Protein AF-A0A1J4SBW6-F1 (afdb_monomer)

Foldseek 3Di:
DPPLPFDVVQLCVCVVVVVDPNVCSVVVRSVVSVLVVQLVVDDPDDPVRSVVVSVVVVVVVVVVVVVVVVVVD

Solvent-accessible surface area (backbone atoms only — not comparable to full-atom values): 4408 Å² total; per-residue (Å²): 133,79,78,81,68,73,49,67,69,58,44,50,52,36,55,80,68,60,75,52,61,77,94,45,41,68,60,54,40,51,52,51,43,54,49,51,63,56,42,75,71,50,82,91,56,52,73,66,57,39,49,54,54,50,54,50,53,52,53,52,52,53,52,49,54,56,49,54,62,60,74,78,106

Secondary structure (DSSP, 8-state):
-------HHHHHHHHHTT-S-GGGHHHHHHHHHHHHHHHTT-TT--HHHHHHHHHHHHHHHHHHHHHHHHHT-

pLDDT: mean 84.02, std 15.5, range [34.38, 97.06]

Sequence (73 aa):
MSASQTLPDFQQYLLSRRLVPEKSVTFYDYWANRHLTFSKRLKNADAAEALRLFLKDLQSRENIVGLMAKITR

Mean predicted aligned error: 7.63 Å

Radius of gyration: 15.49 Å; Cα contacts (8 Å, |Δi|>4): 28; chains: 1; bounding box: 32×42×29 Å

Structure (mmCIF, N/CA/C/O backbone):
data_AF-A0A1J4SBW6-F1
#
_entry.id   AF-A0A1J4SBW6-F1
#
loop_
_atom_site.group_PDB
_atom_site.id
_atom_site.type_symbol
_atom_site.label_atom_id
_atom_site.label_alt_id
_atom_site.label_comp_id
_atom_site.label_asym_id
_atom_site.label_entity_id
_atom_site.label_seq_id
_atom_site.pdbx_PDB_ins_code
_atom_site.Cartn_x
_atom_site.Cartn_y
_atom_site.Cartn_z
_atom_site.occupancy
_atom_site.B_iso_or_equiv
_atom_site.auth_seq_id
_atom_site.auth_comp_id
_atom_site.auth_asym_id
_atom_site.auth_atom_id
_atom_site.pdbx_PDB_model_num
ATOM 1 N N . MET A 1 1 ? 16.542 -1.093 10.243 1.00 34.38 1 MET A N 1
ATOM 2 C CA . MET A 1 1 ? 15.090 -0.814 10.281 1.00 34.38 1 MET A CA 1
ATOM 3 C C . MET A 1 1 ? 14.866 0.523 9.588 1.00 34.38 1 MET A C 1
ATOM 5 O O . MET A 1 1 ? 15.088 1.556 10.198 1.00 34.38 1 MET A O 1
ATOM 9 N N . SER A 1 2 ? 14.583 0.533 8.285 1.00 37.94 2 SER A N 1
ATOM 10 C CA . SER A 1 2 ? 14.293 1.779 7.561 1.00 37.94 2 SER A CA 1
ATOM 11 C C . SER A 1 2 ? 12.873 2.212 7.907 1.00 37.94 2 SER A C 1
ATOM 13 O O . SER A 1 2 ? 11.951 1.429 7.683 1.00 37.94 2 SER A O 1
ATOM 15 N N . ALA A 1 3 ? 12.729 3.404 8.495 1.00 43.84 3 ALA A N 1
ATOM 16 C CA . ALA A 1 3 ? 11.458 4.002 8.887 1.00 43.84 3 ALA A CA 1
ATOM 17 C C . ALA A 1 3 ? 10.395 3.742 7.815 1.00 43.84 3 ALA A C 1
ATOM 19 O O . ALA A 1 3 ? 10.570 4.119 6.656 1.00 43.84 3 ALA A O 1
ATOM 20 N N . SER A 1 4 ? 9.325 3.046 8.191 1.00 56.06 4 SER A N 1
ATOM 21 C CA . SER A 1 4 ? 8.117 2.941 7.386 1.00 56.06 4 SER A CA 1
ATOM 22 C C . SER A 1 4 ? 7.616 4.362 7.164 1.00 56.06 4 SER A C 1
ATOM 24 O O . SER A 1 4 ? 6.999 4.942 8.052 1.00 56.06 4 SER A O 1
ATOM 26 N N . GLN A 1 5 ? 7.978 4.945 6.018 1.00 68.31 5 GLN A N 1
ATOM 27 C CA . GLN A 1 5 ? 7.434 6.211 5.551 1.00 68.31 5 GLN A CA 1
ATOM 28 C C . GLN A 1 5 ? 5.938 5.976 5.364 1.00 68.31 5 GLN A C 1
ATOM 30 O O . GLN A 1 5 ? 5.511 5.402 4.366 1.00 68.31 5 GLN A O 1
ATOM 35 N N . THR A 1 6 ? 5.159 6.298 6.386 1.00 77.00 6 THR A N 1
ATOM 36 C CA . T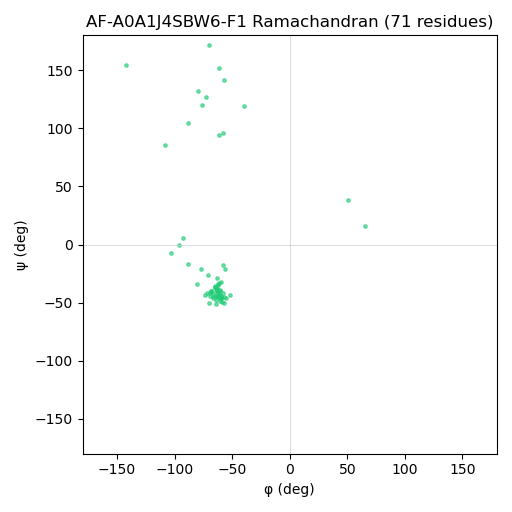HR A 1 6 ? 3.709 6.347 6.269 1.00 77.00 6 THR A CA 1
ATOM 37 C C . THR A 1 6 ? 3.356 7.408 5.229 1.00 77.00 6 THR A C 1
ATOM 39 O O . THR A 1 6 ? 4.137 8.338 5.007 1.00 77.00 6 THR A O 1
ATOM 42 N N . LEU A 1 7 ? 2.217 7.265 4.551 1.00 88.38 7 LEU A N 1
ATOM 43 C CA . LEU A 1 7 ? 1.701 8.269 3.620 1.00 88.38 7 LEU A CA 1
ATOM 44 C C . LEU A 1 7 ? 0.470 8.925 4.272 1.00 88.38 7 LEU A C 1
ATOM 46 O O . LEU A 1 7 ? -0.652 8.479 4.031 1.00 88.38 7 LEU A O 1
ATOM 50 N N . PRO A 1 8 ? 0.639 9.967 5.114 1.00 91.19 8 PRO A N 1
ATOM 51 C CA . PRO A 1 8 ? -0.450 10.505 5.935 1.00 91.19 8 PRO A CA 1
ATOM 52 C C . PRO A 1 8 ? -1.640 10.969 5.093 1.00 91.19 8 PRO A C 1
ATOM 54 O O . PRO A 1 8 ? -2.784 10.636 5.395 1.00 91.19 8 PRO A O 1
ATOM 57 N N . ASP A 1 9 ? -1.363 11.638 3.973 1.00 93.94 9 ASP A N 1
ATOM 58 C CA . ASP A 1 9 ? -2.392 12.119 3.049 1.00 93.94 9 ASP A CA 1
ATOM 59 C C . ASP A 1 9 ? -3.165 10.962 2.400 1.00 93.94 9 ASP A C 1
ATOM 61 O O . ASP A 1 9 ? -4.377 11.042 2.196 1.00 93.94 9 ASP A O 1
AT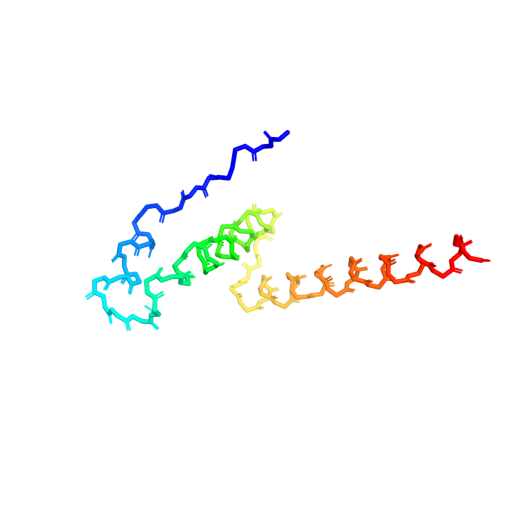OM 65 N N . PHE A 1 10 ? -2.486 9.846 2.113 1.00 93.75 10 PHE A N 1
ATOM 66 C CA . PHE A 1 10 ? -3.120 8.648 1.564 1.00 93.75 10 PHE A CA 1
ATOM 67 C C . PHE A 1 10 ? -3.978 7.939 2.618 1.00 93.75 10 PHE A C 1
ATOM 69 O O . PHE A 1 10 ? -5.108 7.549 2.328 1.00 93.75 10 PHE A O 1
ATOM 76 N N . GLN A 1 11 ? -3.498 7.835 3.859 1.00 94.19 11 GLN A N 1
ATOM 77 C CA . GLN A 1 11 ? -4.284 7.304 4.974 1.00 94.19 11 GLN A CA 1
ATOM 78 C C . GLN A 1 11 ? -5.551 8.143 5.212 1.00 94.19 11 GLN A C 1
ATOM 80 O O . GLN A 1 11 ? -6.652 7.595 5.314 1.00 94.19 11 GLN A O 1
ATOM 85 N N . GLN A 1 12 ? -5.426 9.474 5.222 1.00 95.69 12 GLN A N 1
ATOM 86 C CA . GLN A 1 12 ? -6.561 10.388 5.357 1.00 95.69 12 GLN A CA 1
ATOM 87 C C . GLN A 1 12 ? -7.532 10.274 4.174 1.00 95.69 12 GLN A C 1
ATOM 89 O O . GLN A 1 12 ? -8.752 10.295 4.365 1.00 95.69 12 GLN A O 1
ATOM 94 N N . TYR A 1 13 ? -7.023 10.111 2.952 1.00 96.00 13 TYR A N 1
ATOM 95 C CA . TYR A 1 13 ? -7.846 9.871 1.767 1.00 96.00 13 TYR A CA 1
ATOM 96 C C . TYR A 1 13 ? -8.681 8.587 1.899 1.00 96.00 13 TYR A C 1
ATOM 98 O O . TYR A 1 13 ? -9.887 8.608 1.641 1.00 96.00 13 TYR A O 1
ATOM 106 N N . LEU A 1 14 ? -8.071 7.490 2.356 1.00 95.81 14 LEU A N 1
ATOM 107 C CA . LEU A 1 14 ? -8.757 6.214 2.574 1.00 95.81 14 LEU A CA 1
ATOM 108 C C . LEU A 1 14 ? -9.861 6.323 3.638 1.00 95.81 14 LEU A C 1
ATOM 110 O O . LEU A 1 14 ? -10.972 5.831 3.421 1.00 95.81 14 LEU A O 1
ATOM 114 N N . LEU A 1 15 ? -9.569 6.992 4.758 1.00 95.75 15 LEU A N 1
ATOM 115 C CA . LEU A 1 15 ? -10.494 7.164 5.883 1.00 95.75 15 LEU A CA 1
ATOM 116 C C . LEU A 1 15 ? -11.661 8.096 5.552 1.00 95.75 15 LEU A C 1
ATOM 118 O O . LEU A 1 15 ? -12.820 7.730 5.747 1.00 95.75 15 LEU A O 1
ATOM 122 N N . SER A 1 16 ? -11.369 9.282 5.012 1.00 97.06 16 SER A N 1
ATOM 123 C CA . SER A 1 16 ? -12.385 10.300 4.699 1.00 97.06 16 SER A CA 1
ATOM 124 C C . SER A 1 16 ? -13.426 9.802 3.697 1.00 97.06 16 SER A C 1
ATOM 126 O O . SER A 1 16 ? -14.597 10.165 3.783 1.00 97.06 16 SER A O 1
ATOM 128 N N . ARG A 1 17 ? -13.016 8.924 2.777 1.00 96.44 17 ARG A N 1
ATOM 129 C CA . ARG A 1 17 ? -13.887 8.315 1.766 1.00 96.44 17 ARG A CA 1
ATOM 130 C C . ARG A 1 17 ? -14.422 6.940 2.156 1.00 96.44 17 ARG A C 1
ATOM 132 O O . ARG A 1 17 ? -15.164 6.354 1.375 1.00 96.44 17 ARG A O 1
ATOM 139 N N . ARG A 1 18 ? -14.057 6.427 3.337 1.00 94.88 18 ARG A N 1
ATOM 140 C CA . ARG A 1 18 ? -14.432 5.090 3.829 1.00 94.88 18 ARG A CA 1
ATOM 141 C C . ARG A 1 18 ? -14.152 3.980 2.805 1.00 94.88 18 ARG A C 1
ATOM 143 O O . ARG A 1 18 ? -14.937 3.047 2.669 1.00 94.88 18 ARG A O 1
ATOM 150 N N . LEU A 1 19 ? -13.039 4.090 2.075 1.00 95.75 19 LEU A N 1
ATOM 151 C CA . LEU A 1 19 ? -12.676 3.131 1.021 1.00 95.75 19 LEU A CA 1
ATOM 152 C C . LEU A 1 19 ? -12.260 1.776 1.593 1.00 95.75 19 LEU A C 1
ATOM 154 O O . LEU A 1 19 ? -12.374 0.755 0.921 1.00 95.75 19 LEU A O 1
ATOM 158 N N . VAL A 1 20 ? -11.763 1.777 2.830 1.00 93.50 20 VAL A N 1
ATOM 159 C CA . VAL A 1 20 ? -11.319 0.585 3.547 1.00 93.50 20 VAL A CA 1
ATOM 160 C C . VAL A 1 20 ? -11.704 0.703 5.027 1.00 93.50 20 VAL A C 1
ATOM 162 O O . VAL A 1 20 ? -11.829 1.820 5.538 1.00 93.50 20 VAL A O 1
ATOM 165 N N . PRO A 1 21 ? -11.875 -0.416 5.752 1.00 95.50 21 PRO A N 1
ATOM 166 C CA . PRO A 1 21 ? -12.014 -0.389 7.205 1.00 95.50 21 PRO A CA 1
ATOM 167 C C . PRO A 1 21 ? -10.810 0.286 7.875 1.00 95.50 21 PRO A C 1
ATOM 169 O O . PRO A 1 21 ? -9.671 0.020 7.493 1.00 95.50 21 PRO A O 1
ATOM 172 N N . GLU A 1 22 ? -11.036 1.074 8.927 1.00 92.75 22 GLU A N 1
ATOM 173 C CA . GLU A 1 22 ? -9.982 1.811 9.649 1.00 92.75 22 GLU A CA 1
ATOM 174 C C . GLU A 1 22 ? -8.819 0.907 10.087 1.00 92.75 22 GLU A C 1
ATOM 176 O O . GLU A 1 22 ? -7.656 1.198 9.819 1.00 92.75 22 GLU A O 1
ATOM 181 N N . LYS A 1 23 ? -9.140 -0.282 10.615 1.00 93.44 23 LYS A N 1
ATOM 182 C CA . LYS A 1 23 ? -8.158 -1.308 11.010 1.00 93.44 23 LYS A CA 1
ATOM 183 C C . LYS A 1 23 ? -7.231 -1.787 9.885 1.00 93.44 23 LYS A C 1
ATOM 185 O O . LYS A 1 23 ? -6.221 -2.424 10.157 1.00 93.44 23 LYS A O 1
ATOM 190 N N . SER A 1 24 ? -7.598 -1.548 8.627 1.00 93.31 24 SER A N 1
ATOM 191 C CA . SER A 1 24 ? -6.836 -1.973 7.449 1.00 93.31 24 SER A CA 1
ATOM 192 C C . SER A 1 24 ? -6.055 -0.840 6.786 1.00 93.31 24 SER A C 1
ATOM 194 O O . SER A 1 24 ? -5.240 -1.114 5.913 1.00 93.31 24 SER A O 1
ATOM 196 N N . VAL A 1 25 ? -6.231 0.417 7.206 1.00 94.06 25 VAL A N 1
ATOM 197 C CA . VAL A 1 25 ? -5.577 1.578 6.575 1.00 94.06 25 VAL A CA 1
ATOM 198 C C . VAL A 1 25 ? -4.061 1.417 6.527 1.00 94.06 25 VAL A C 1
ATOM 200 O O . VAL A 1 25 ? -3.467 1.565 5.463 1.00 94.06 25 VAL A O 1
ATOM 203 N N . THR A 1 26 ? -3.443 1.001 7.634 1.00 91.44 26 THR A N 1
ATOM 204 C CA . THR A 1 26 ? -1.994 0.759 7.708 1.00 91.44 26 THR A CA 1
ATOM 205 C C . THR A 1 26 ? -1.528 -0.336 6.744 1.00 91.44 26 THR A C 1
ATOM 207 O O . THR A 1 26 ? -0.426 -0.257 6.206 1.00 91.44 26 THR A O 1
ATOM 210 N N . PHE A 1 27 ? -2.361 -1.351 6.483 1.00 91.94 27 PHE A N 1
ATOM 211 C CA . PHE A 1 27 ? -2.047 -2.405 5.515 1.00 91.94 27 PHE A CA 1
ATOM 212 C C . PHE A 1 27 ? -1.996 -1.848 4.088 1.00 91.94 27 PHE A C 1
ATOM 214 O O . PHE A 1 27 ? -1.042 -2.111 3.357 1.00 91.94 27 PHE A O 1
ATOM 221 N N . TYR A 1 28 ? -2.983 -1.042 3.695 1.00 93.19 28 TYR A N 1
ATOM 222 C CA . TYR A 1 28 ? -2.996 -0.420 2.369 1.00 93.19 28 TYR A CA 1
ATOM 223 C C . TYR A 1 28 ? -1.892 0.628 2.211 1.00 93.19 28 TYR A C 1
ATOM 225 O O . TYR A 1 28 ? -1.233 0.662 1.174 1.00 93.19 28 TYR A O 1
ATOM 233 N N . ASP A 1 29 ? -1.645 1.432 3.244 1.00 92.81 29 ASP A N 1
ATOM 234 C CA . ASP A 1 29 ? -0.556 2.410 3.288 1.00 92.81 29 ASP A CA 1
ATOM 235 C C . ASP A 1 29 ? 0.813 1.754 3.072 1.00 92.81 29 ASP A C 1
ATOM 237 O O . ASP A 1 29 ? 1.609 2.195 2.240 1.00 92.81 29 ASP A O 1
ATOM 241 N N . TYR A 1 30 ? 1.047 0.627 3.748 1.00 92.81 30 TYR A N 1
ATOM 242 C CA . TYR A 1 30 ? 2.258 -0.166 3.589 1.00 92.81 30 TYR A CA 1
ATOM 243 C C . TYR A 1 30 ? 2.476 -0.612 2.137 1.00 92.81 30 TYR A C 1
ATOM 245 O O . TYR A 1 30 ? 3.561 -0.415 1.578 1.00 92.81 30 TYR A O 1
ATOM 253 N N . TRP A 1 31 ? 1.455 -1.200 1.507 1.00 92.94 31 TRP A N 1
ATOM 254 C CA . TRP A 1 31 ? 1.565 -1.685 0.130 1.00 92.94 31 TRP A CA 1
ATOM 255 C C . TRP A 1 31 ? 1.711 -0.550 -0.879 1.00 92.94 31 TRP A C 1
ATOM 257 O O . TRP A 1 31 ? 2.534 -0.657 -1.792 1.00 92.94 31 TRP A O 1
ATOM 267 N N . ALA A 1 32 ? 0.983 0.551 -0.688 1.00 92.56 32 ALA A N 1
ATOM 268 C CA . ALA A 1 32 ? 1.106 1.741 -1.518 1.00 92.56 32 ALA A CA 1
ATOM 269 C C . ALA A 1 32 ? 2.525 2.317 -1.447 1.00 92.56 32 ALA A C 1
ATOM 271 O O . ALA A 1 32 ? 3.155 2.533 -2.484 1.00 92.56 32 ALA A O 1
ATOM 272 N N . ASN A 1 33 ? 3.078 2.481 -0.243 1.00 92.19 33 ASN A N 1
ATOM 273 C CA . ASN A 1 33 ? 4.442 2.972 -0.078 1.00 92.19 33 ASN A CA 1
ATOM 274 C C . ASN A 1 33 ? 5.478 2.022 -0.702 1.00 92.19 33 ASN A C 1
ATOM 276 O O . ASN A 1 33 ? 6.413 2.455 -1.385 1.00 92.19 33 ASN A O 1
ATOM 280 N N . ARG A 1 34 ? 5.296 0.707 -0.533 1.00 91.62 34 ARG A N 1
ATOM 281 C CA . ARG A 1 34 ? 6.184 -0.299 -1.126 1.00 91.62 34 ARG A CA 1
ATOM 282 C C . ARG A 1 34 ? 6.169 -0.241 -2.657 1.00 91.62 34 ARG A C 1
ATOM 284 O O . ARG A 1 34 ? 7.239 -0.244 -3.266 1.00 91.62 34 ARG A O 1
ATOM 291 N N . HIS A 1 35 ? 4.989 -0.121 -3.264 1.00 92.00 35 HIS A N 1
ATOM 292 C CA . HIS A 1 35 ? 4.832 0.047 -4.710 1.00 92.00 35 HIS A CA 1
ATOM 293 C C . HIS A 1 35 ? 5.429 1.371 -5.210 1.00 92.00 35 HIS A C 1
ATOM 295 O O . HIS A 1 35 ? 6.157 1.379 -6.202 1.00 92.00 35 HIS A O 1
ATOM 3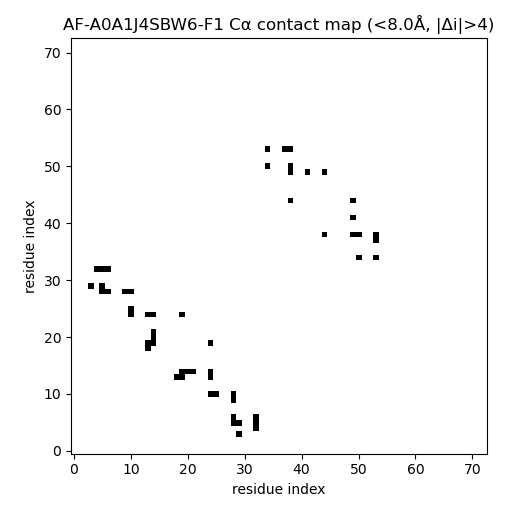01 N N . LEU A 1 36 ? 5.190 2.489 -4.515 1.00 91.06 36 LEU A N 1
ATOM 302 C CA . LEU A 1 36 ? 5.753 3.797 -4.875 1.00 91.06 36 LEU A CA 1
ATOM 303 C C . LEU A 1 36 ? 7.283 3.787 -4.819 1.00 91.06 36 LEU A C 1
ATOM 305 O O . LEU A 1 36 ? 7.948 4.268 -5.735 1.00 91.06 36 LEU A O 1
ATOM 309 N N . THR A 1 37 ? 7.853 3.206 -3.765 1.00 91.00 37 THR A N 1
ATOM 310 C CA . THR A 1 37 ? 9.306 3.081 -3.603 1.00 91.00 37 THR A CA 1
ATOM 311 C C . THR A 1 37 ? 9.928 2.214 -4.695 1.00 91.00 37 THR A C 1
ATOM 313 O O . THR A 1 37 ? 11.013 2.531 -5.185 1.00 91.00 37 THR A O 1
ATOM 316 N N . PHE A 1 38 ? 9.251 1.134 -5.089 1.00 92.44 38 PHE A N 1
ATOM 317 C CA . PHE A 1 38 ? 9.665 0.303 -6.215 1.00 92.44 38 PHE A CA 1
ATOM 318 C C . PHE A 1 38 ? 9.609 1.087 -7.533 1.00 92.44 38 PHE A C 1
ATOM 320 O O . PHE A 1 38 ? 10.609 1.175 -8.244 1.00 92.44 38 PHE A O 1
ATOM 327 N N . SER A 1 39 ? 8.476 1.734 -7.807 1.00 91.19 39 SER A N 1
ATOM 328 C CA . SER A 1 39 ? 8.214 2.452 -9.059 1.00 91.19 39 SER A CA 1
ATOM 329 C C . SER A 1 39 ? 9.168 3.623 -9.284 1.00 91.19 39 SER A C 1
ATOM 331 O O . SER A 1 39 ? 9.614 3.832 -10.405 1.00 91.19 39 SER A O 1
ATOM 333 N N . LYS A 1 40 ? 9.587 4.332 -8.223 1.00 90.00 40 LYS A N 1
ATOM 334 C C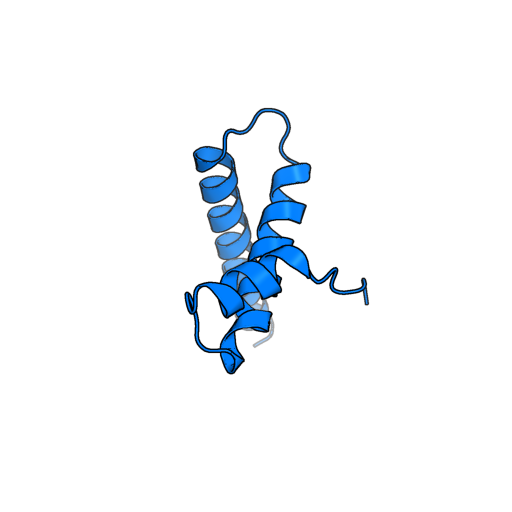A . LYS A 1 40 ? 10.597 5.409 -8.300 1.00 90.00 40 LYS A CA 1
ATOM 335 C C . LYS A 1 40 ? 11.933 4.970 -8.919 1.00 90.00 40 LYS A C 1
ATOM 337 O O . LYS A 1 40 ? 12.708 5.817 -9.354 1.00 90.00 40 LYS A O 1
ATOM 342 N N . ARG A 1 41 ? 12.232 3.666 -8.933 1.00 90.25 41 ARG 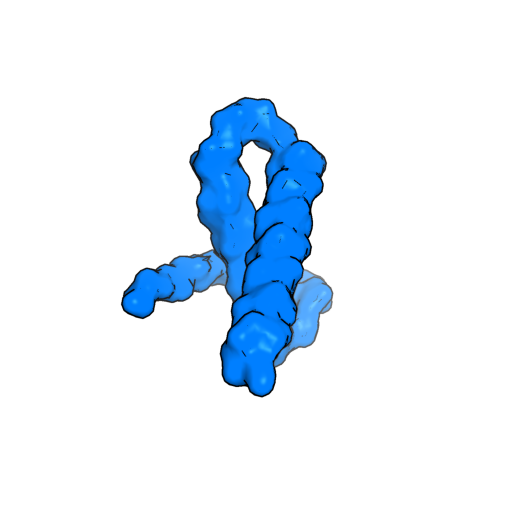A N 1
ATOM 343 C CA . ARG A 1 41 ? 13.465 3.103 -9.512 1.00 90.25 41 ARG A CA 1
ATOM 344 C C . ARG A 1 41 ? 13.324 2.788 -11.001 1.00 90.25 41 ARG A C 1
ATOM 346 O O . ARG A 1 41 ? 14.336 2.606 -11.674 1.00 90.25 41 ARG A O 1
ATOM 353 N N . LEU A 1 42 ? 12.096 2.718 -11.510 1.00 91.38 42 LEU A N 1
ATOM 354 C CA . LEU A 1 42 ? 11.805 2.428 -12.906 1.00 91.38 42 LEU A CA 1
ATOM 355 C C . LEU A 1 42 ? 11.797 3.738 -13.695 1.00 91.38 42 LEU A C 1
ATOM 357 O O . LEU A 1 42 ? 10.864 4.532 -13.610 1.00 91.38 42 LEU A O 1
ATOM 361 N N . LYS A 1 43 ? 12.855 3.982 -14.470 1.00 83.06 43 LYS A N 1
ATOM 362 C CA . LYS A 1 43 ? 12.879 5.110 -15.406 1.00 83.06 43 LYS A CA 1
ATOM 363 C C . LYS A 1 43 ? 11.958 4.782 -16.586 1.00 83.06 43 LYS A C 1
ATOM 365 O O . LYS A 1 43 ? 12.135 3.741 -17.209 1.00 83.06 43 LYS A O 1
ATOM 370 N N . ASN A 1 44 ? 11.020 5.675 -16.902 1.00 83.06 44 ASN A N 1
ATOM 371 C CA . ASN A 1 44 ? 10.139 5.617 -18.081 1.00 83.06 44 ASN A CA 1
ATOM 372 C C . ASN A 1 44 ? 9.130 4.452 -18.133 1.00 83.06 44 ASN A C 1
ATOM 374 O O . ASN A 1 44 ? 8.584 4.183 -19.200 1.00 83.06 44 ASN A O 1
ATOM 378 N N . ALA A 1 45 ? 8.861 3.768 -17.017 1.00 86.50 45 ALA A N 1
ATOM 379 C CA . ALA A 1 45 ? 7.743 2.830 -16.957 1.00 86.50 45 ALA A CA 1
ATOM 380 C C . ALA A 1 45 ? 6.437 3.602 -16.741 1.00 86.50 45 ALA A C 1
ATOM 382 O O . ALA A 1 45 ? 6.358 4.453 -15.851 1.00 86.50 45 ALA A O 1
ATOM 383 N N . ASP A 1 46 ? 5.412 3.296 -17.533 1.00 92.31 46 ASP A N 1
ATOM 384 C CA . ASP A 1 46 ? 4.058 3.739 -17.217 1.00 92.31 46 ASP A CA 1
ATOM 385 C C . ASP A 1 46 ? 3.508 2.993 -15.985 1.00 92.31 46 ASP A C 1
ATOM 387 O O . ASP A 1 46 ? 4.116 2.054 -15.462 1.00 92.31 46 ASP A O 1
ATOM 391 N N . ALA A 1 47 ? 2.345 3.427 -15.494 1.00 88.69 47 ALA A N 1
ATOM 392 C CA . ALA A 1 47 ? 1.749 2.865 -14.286 1.00 88.69 47 ALA A CA 1
ATOM 393 C C . ALA A 1 47 ? 1.405 1.368 -14.412 1.00 88.69 47 ALA A C 1
ATOM 395 O O . ALA A 1 47 ? 1.518 0.635 -13.428 1.00 88.69 47 ALA A O 1
ATOM 396 N N . ALA A 1 48 ? 0.997 0.905 -15.597 1.00 92.50 48 ALA A N 1
ATOM 397 C CA . ALA A 1 48 ? 0.623 -0.488 -15.815 1.00 92.50 48 ALA A CA 1
ATOM 398 C C . ALA A 1 48 ? 1.865 -1.387 -15.849 1.00 92.50 48 AL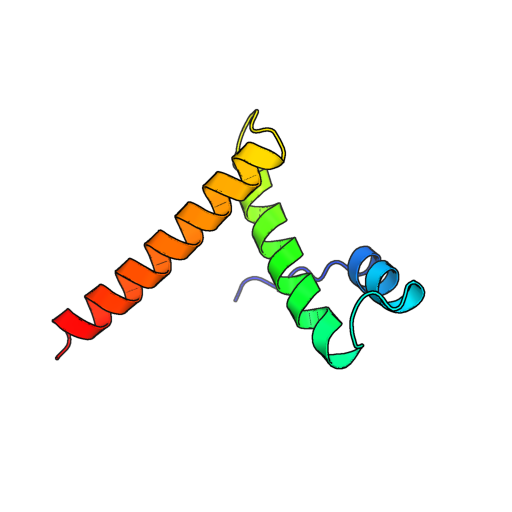A A C 1
ATOM 400 O O . ALA A 1 48 ? 1.893 -2.436 -15.201 1.00 92.50 48 ALA A O 1
ATOM 401 N N . GLU A 1 49 ? 2.917 -0.949 -16.538 1.00 94.06 49 GLU A N 1
ATOM 402 C CA . GLU A 1 49 ? 4.186 -1.666 -16.594 1.00 94.06 49 GLU A CA 1
ATOM 403 C C . GLU A 1 49 ? 4.885 -1.677 -15.230 1.00 94.06 49 GLU A C 1
ATOM 405 O O . GLU A 1 49 ? 5.377 -2.721 -14.795 1.00 94.06 49 GLU A O 1
ATOM 410 N N . ALA A 1 50 ? 4.860 -0.560 -14.496 1.00 93.94 50 ALA A N 1
ATOM 411 C CA . ALA A 1 50 ? 5.387 -0.493 -13.135 1.00 93.94 50 ALA A CA 1
ATOM 412 C C . ALA A 1 50 ? 4.679 -1.482 -12.196 1.00 93.94 50 ALA A C 1
ATOM 414 O O . ALA A 1 50 ? 5.346 -2.222 -11.465 1.00 93.94 50 ALA A O 1
ATOM 415 N N . LEU A 1 51 ? 3.345 -1.565 -12.270 1.00 92.81 51 LEU A N 1
ATOM 416 C CA . LEU A 1 51 ? 2.557 -2.523 -11.496 1.00 92.81 51 LEU A CA 1
ATOM 417 C C . LEU A 1 51 ? 2.892 -3.972 -11.877 1.00 92.81 51 LEU A C 1
ATOM 419 O O . LEU A 1 51 ? 3.111 -4.809 -10.998 1.00 92.81 51 LEU A O 1
ATOM 423 N N . ARG A 1 52 ? 2.981 -4.277 -13.177 1.00 94.38 52 ARG A N 1
ATOM 424 C CA . ARG A 1 52 ? 3.33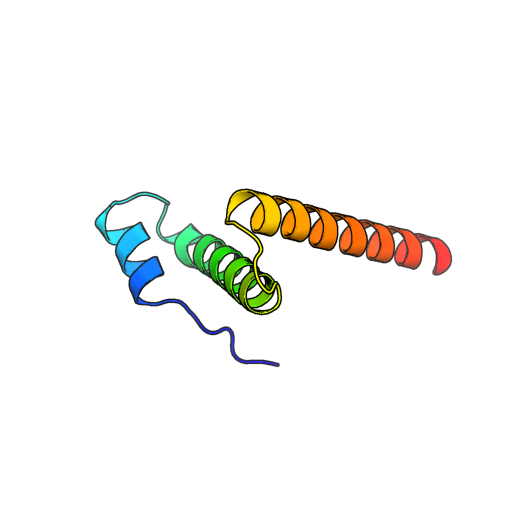2 -5.617 -13.671 1.00 94.38 52 ARG A CA 1
ATOM 425 C C . ARG A 1 52 ? 4.711 -6.055 -13.176 1.00 94.38 52 ARG A C 1
ATOM 427 O O . ARG A 1 52 ? 4.872 -7.180 -12.697 1.00 94.38 52 ARG A O 1
ATOM 434 N N . LEU A 1 53 ? 5.704 -5.169 -13.264 1.00 94.69 53 LEU A N 1
ATOM 435 C CA . LEU A 1 53 ? 7.061 -5.421 -12.778 1.00 94.69 53 LEU A CA 1
ATOM 436 C C . LEU A 1 53 ? 7.097 -5.592 -11.257 1.0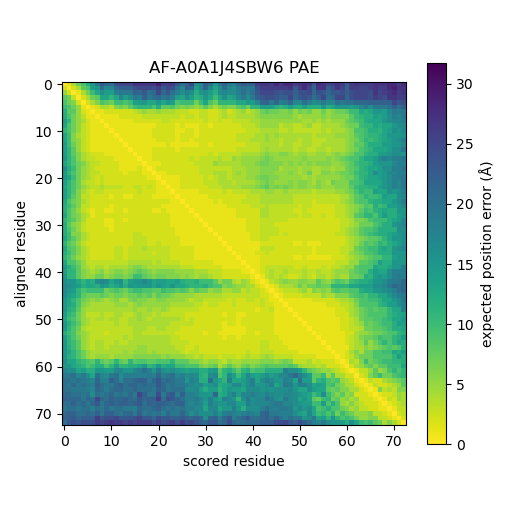0 94.69 53 LEU A C 1
ATOM 438 O O . LEU A 1 53 ? 7.816 -6.462 -10.765 1.00 94.69 53 LEU A O 1
ATOM 442 N N . PHE A 1 54 ? 6.297 -4.822 -10.518 1.00 94.38 54 PHE A N 1
ATOM 443 C CA . PHE A 1 54 ? 6.195 -4.947 -9.067 1.00 94.38 54 PHE A CA 1
ATOM 444 C C . PHE A 1 54 ? 5.636 -6.308 -8.648 1.00 94.38 54 PHE A C 1
ATOM 446 O O . PHE A 1 54 ? 6.226 -6.983 -7.806 1.00 94.38 54 PHE A O 1
ATOM 453 N N . LEU A 1 55 ? 4.544 -6.759 -9.273 1.00 93.31 55 LEU A N 1
ATOM 454 C CA . LEU A 1 55 ? 3.965 -8.078 -8.998 1.00 93.31 55 LEU A CA 1
ATOM 455 C C . LEU A 1 55 ? 4.953 -9.209 -9.316 1.00 93.31 55 LEU A C 1
ATOM 457 O O . LEU A 1 55 ? 5.069 -10.161 -8.543 1.00 93.31 55 LEU A O 1
ATOM 461 N N . LYS A 1 56 ? 5.720 -9.079 -10.406 1.00 93.69 56 LYS A N 1
ATOM 462 C CA . LYS A 1 56 ? 6.779 -10.035 -10.756 1.00 93.69 56 LYS A CA 1
ATOM 463 C C . LYS A 1 56 ? 7.911 -10.057 -9.717 1.00 93.69 56 LYS A C 1
ATOM 465 O O . LYS A 1 56 ? 8.378 -11.140 -9.364 1.00 93.69 56 LYS A O 1
ATOM 470 N N . ASP A 1 57 ? 8.336 -8.897 -9.204 1.00 91.69 57 ASP A N 1
ATOM 471 C CA . ASP A 1 57 ? 9.326 -8.812 -8.116 1.00 91.69 57 ASP A CA 1
ATOM 472 C C . ASP A 1 57 ? 8.812 -9.523 -6.854 1.00 91.69 57 ASP A C 1
ATOM 474 O O . ASP A 1 57 ? 9.524 -10.361 -6.295 1.00 91.69 57 ASP A O 1
ATOM 478 N N . LEU A 1 58 ? 7.557 -9.284 -6.455 1.00 90.56 58 LEU A N 1
ATOM 479 C CA . LEU A 1 58 ? 6.945 -9.949 -5.298 1.00 90.56 58 LEU A CA 1
ATOM 480 C C . LEU A 1 58 ? 6.920 -11.476 -5.450 1.00 90.56 58 LEU A C 1
ATOM 482 O O . LEU A 1 58 ? 7.410 -12.179 -4.565 1.00 90.56 58 LEU A O 1
ATOM 486 N N . GLN A 1 59 ? 6.442 -11.983 -6.589 1.00 87.81 59 GLN A N 1
ATOM 487 C CA . GLN A 1 59 ? 6.401 -13.424 -6.870 1.00 87.81 59 GLN A CA 1
ATOM 488 C C . GLN A 1 59 ? 7.796 -14.059 -6.851 1.00 87.81 59 GLN A C 1
ATOM 490 O O . GLN A 1 59 ? 7.984 -15.154 -6.322 1.00 87.81 59 GLN A O 1
ATOM 495 N N . SER A 1 60 ? 8.805 -13.376 -7.399 1.00 86.19 60 SER A N 1
ATOM 496 C CA . SER A 1 60 ? 10.175 -13.901 -7.401 1.00 86.19 60 SER A CA 1
ATOM 497 C C . SER A 1 60 ? 10.759 -14.029 -5.990 1.00 86.19 60 SER A C 1
ATOM 499 O O . SER A 1 60 ? 11.441 -15.009 -5.699 1.00 86.19 60 SER A O 1
ATOM 501 N N . ARG A 1 61 ? 10.437 -13.098 -5.083 1.00 81.31 61 ARG A N 1
ATOM 502 C CA . ARG A 1 61 ? 10.859 -13.165 -3.677 1.00 81.31 61 ARG A CA 1
ATOM 503 C C . ARG A 1 61 ? 10.166 -14.293 -2.920 1.00 81.31 61 ARG A C 1
ATOM 505 O O . ARG A 1 61 ? 10.837 -14.987 -2.163 1.00 81.31 61 ARG A O 1
ATOM 512 N N . GLU A 1 62 ? 8.866 -14.502 -3.127 1.00 73.88 62 GLU A N 1
ATOM 513 C CA . GLU A 1 62 ? 8.141 -15.629 -2.519 1.00 73.88 62 GLU A CA 1
ATOM 514 C C . GLU A 1 62 ? 8.710 -16.974 -2.973 1.00 73.88 62 GLU A C 1
ATOM 516 O O . GLU A 1 62 ? 8.949 -17.857 -2.149 1.00 73.88 62 GLU A O 1
ATOM 521 N N . ASN A 1 63 ? 9.024 -17.103 -4.264 1.00 66.81 63 ASN A N 1
ATOM 522 C CA . ASN A 1 63 ? 9.651 -18.304 -4.808 1.00 66.81 63 ASN A CA 1
ATOM 523 C C . ASN A 1 63 ? 11.040 -18.557 -4.204 1.00 66.81 63 ASN A C 1
ATOM 525 O O . ASN A 1 63 ? 11.373 -19.704 -3.910 1.00 66.81 63 ASN A O 1
ATOM 529 N N . ILE A 1 64 ? 11.832 -17.507 -3.961 1.00 62.75 64 ILE A N 1
ATOM 530 C CA . ILE A 1 64 ? 13.129 -17.625 -3.276 1.00 62.75 64 ILE A CA 1
ATOM 531 C C . ILE A 1 64 ? 12.937 -18.051 -1.815 1.00 62.75 64 ILE A C 1
ATOM 533 O O . ILE A 1 64 ? 13.628 -18.958 -1.361 1.00 62.75 64 ILE A O 1
ATOM 537 N N . VAL A 1 65 ? 11.986 -17.464 -1.080 1.00 62.72 65 VAL A N 1
ATOM 538 C CA . VAL A 1 65 ? 11.685 -17.867 0.308 1.00 62.72 65 VAL A CA 1
ATOM 539 C C . VAL A 1 65 ? 11.244 -19.332 0.368 1.00 62.72 65 VAL A C 1
ATOM 541 O O . VAL A 1 65 ? 11.745 -20.093 1.196 1.00 62.72 65 VAL A O 1
ATOM 544 N N . GLY A 1 66 ? 10.368 -19.755 -0.546 1.00 67.75 66 GLY A N 1
ATOM 545 C CA . GLY A 1 66 ? 9.924 -21.144 -0.653 1.00 67.75 66 GLY A CA 1
ATOM 546 C C . GLY A 1 66 ? 11.052 -22.114 -1.020 1.00 67.75 66 GLY A C 1
ATOM 547 O O . GLY A 1 66 ? 11.097 -23.227 -0.499 1.00 67.75 66 GLY A O 1
ATOM 548 N N . LEU A 1 67 ? 11.983 -21.700 -1.883 1.00 59.66 67 LEU A N 1
ATOM 549 C CA . LEU A 1 67 ? 13.153 -22.495 -2.260 1.00 59.66 67 LEU A CA 1
ATOM 550 C C . LEU A 1 67 ? 14.150 -22.631 -1.098 1.00 59.66 67 LEU A C 1
ATOM 552 O O . LEU A 1 67 ? 14.597 -23.736 -0.803 1.00 59.66 67 LEU A O 1
ATOM 556 N N . MET A 1 68 ? 14.441 -21.538 -0.388 1.00 53.62 68 MET A N 1
ATOM 557 C CA . MET A 1 68 ? 15.336 -21.542 0.777 1.00 53.62 68 MET A CA 1
ATOM 558 C C . MET A 1 68 ? 14.778 -22.405 1.919 1.00 53.62 68 MET A C 1
ATOM 560 O O . MET A 1 68 ? 15.521 -23.160 2.547 1.00 53.62 68 MET A O 1
ATOM 564 N N . ALA A 1 69 ? 13.459 -22.373 2.144 1.00 58.12 69 ALA A N 1
ATOM 565 C CA . ALA A 1 69 ? 12.794 -23.231 3.126 1.00 58.12 69 ALA A CA 1
ATOM 566 C C . ALA A 1 69 ? 12.900 -24.732 2.793 1.00 58.12 69 ALA A C 1
ATOM 568 O O . ALA A 1 69 ? 12.899 -25.558 3.704 1.00 58.12 69 ALA A O 1
ATOM 569 N N . LYS A 1 70 ? 13.002 -25.091 1.505 1.00 63.25 70 LYS A N 1
ATOM 570 C CA . LYS A 1 70 ? 13.161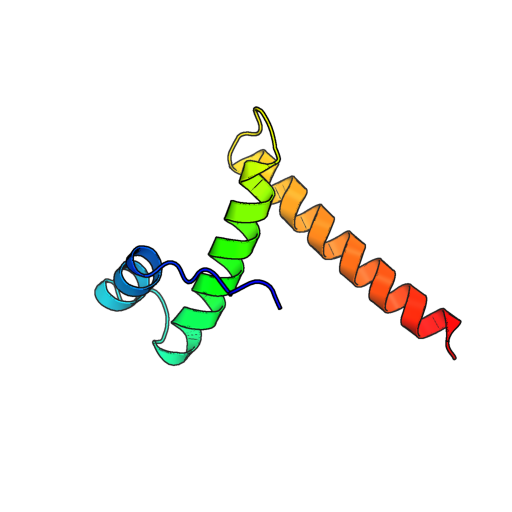 -26.482 1.053 1.00 63.25 70 LYS A CA 1
ATOM 571 C C . LYS A 1 70 ? 14.599 -26.989 1.148 1.00 63.25 70 LYS A C 1
ATOM 573 O O . LYS A 1 70 ? 14.779 -28.164 1.409 1.00 63.25 70 LYS A O 1
ATOM 578 N N . ILE A 1 71 ? 15.597 -26.129 0.937 1.00 66.56 71 ILE A N 1
ATOM 579 C CA . ILE A 1 71 ? 17.026 -26.503 0.982 1.00 66.56 71 ILE A CA 1
ATOM 580 C C . ILE A 1 71 ? 17.538 -26.647 2.428 1.00 66.56 71 ILE A C 1
ATOM 582 O O . ILE A 1 71 ? 18.535 -27.314 2.671 1.00 66.56 71 ILE A O 1
ATOM 586 N N . THR A 1 72 ? 16.852 -26.033 3.396 1.00 63.66 72 THR A N 1
ATOM 587 C CA . THR A 1 72 ? 17.245 -26.051 4.819 1.00 63.66 72 THR A CA 1
ATOM 588 C C . THR A 1 72 ? 16.587 -27.202 5.611 1.00 63.66 72 THR A C 1
ATOM 590 O O . THR A 1 72 ? 16.724 -27.263 6.831 1.00 63.66 72 THR A O 1
ATOM 593 N N . ARG A 1 73 ? 15.852 -28.101 4.944 1.00 50.19 73 ARG A N 1
ATOM 594 C CA . ARG A 1 73 ? 15.275 -29.335 5.508 1.00 50.19 73 ARG A CA 1
ATOM 595 C C . ARG A 1 73 ? 15.989 -30.552 4.947 1.00 50.19 73 ARG A C 1
ATOM 597 O O . ARG A 1 73 ? 16.125 -31.519 5.723 1.00 50.19 73 ARG A O 1
#